Protein 2FI0 (pdb70)

Sequence (79 aa):
VVMDNIIDVSIPVAEVVDKHPEVLEILVELGFKPLANPLMRNTVGRKVSLKQGSKLAGTPMDKIVRTLEANGYEVIGL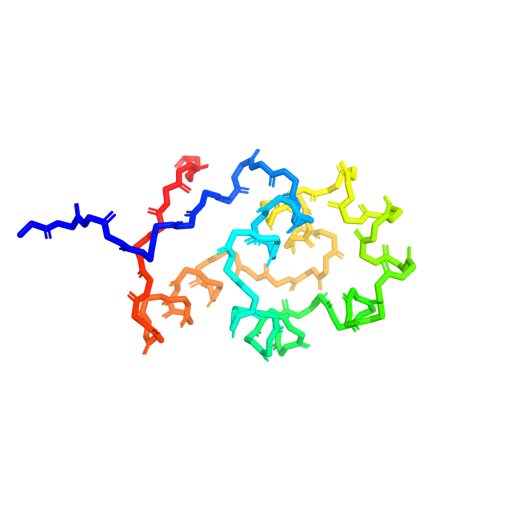D

Structure (mmCIF, N/CA/C/O backbone):
data_2FI0
#
_entry.id   2FI0
#
_cell.length_a   92.420
_cell.length_b   92.420
_cell.length_c   41.343
_cell.angle_alpha   90.00
_cell.angle_beta   90.00
_cell.angle_gamma   120.00
#
_symmetry.space_group_name_H-M   'H 3'
#
loop_
_entity.id
_entity.type
_entity.pdbx_description
1 polymer 'conserved domain protein'
2 water water
#
loop_
_atom_site.group_PDB
_atom_site.id
_atom_site.type_symbol
_atom_site.label_atom_id
_atom_site.label_alt_id
_atom_site.label_comp_id
_atom_site.label_asym_id
_atom_site.label_entity_id
_atom_site.label_seq_id
_atom_site.pdbx_PDB_ins_code
_atom_site.Cartn_x
_atom_site.Cartn_y
_atom_site.Cartn_z
_atom_site.occupancy
_atom_site.B_iso_or_equiv
_atom_site.auth_seq_id
_atom_site.auth_comp_id
_atom_site.auth_asym_id
_atom_site.auth_atom_id
_atom_site.pdbx_PDB_model_num
ATOM 1 N N . VAL A 1 3 ? 19.179 -2.447 20.185 1.00 59.19 3 VAL A N 1
ATOM 2 C CA . VAL A 1 3 ? 19.910 -1.891 19.003 1.00 59.23 3 VAL A CA 1
ATOM 3 C C . VAL A 1 3 ? 20.561 -0.539 19.312 1.00 59.14 3 VAL A C 1
ATOM 4 O O . VAL A 1 3 ? 20.075 0.224 20.153 1.00 59.27 3 VAL A O 1
ATOM 8 N N . VAL A 1 4 ? 21.654 -0.240 18.619 1.00 58.90 4 VAL A N 1
ATOM 9 C CA . VAL A 1 4 ? 22.327 1.038 18.804 1.00 58.71 4 VAL A CA 1
ATOM 10 C C . VAL A 1 4 ? 21.683 2.098 17.912 1.00 58.46 4 VAL A C 1
ATOM 11 O O . VAL A 1 4 ? 21.435 1.881 16.722 1.00 58.38 4 VAL A O 1
ATOM 15 N N . MET A 1 5 ? 21.400 3.237 18.525 1.00 58.05 5 MET A N 1
ATOM 16 C CA . MET A 1 5 ? 20.602 4.282 17.906 1.00 57.82 5 MET A CA 1
ATOM 17 C C . MET A 1 5 ? 21.191 5.663 18.186 1.00 57.53 5 MET A C 1
ATOM 18 O O . MET A 1 5 ? 21.225 6.529 17.315 1.00 57.44 5 MET A O 1
ATOM 23 N N . ASP A 1 6 ? 21.647 5.850 19.418 1.00 57.06 6 ASP A N 1
ATOM 24 C CA . ASP A 1 6 ? 22.175 7.114 19.873 1.00 56.44 6 ASP A CA 1
ATOM 25 C C . ASP A 1 6 ? 23.647 6.916 20.232 1.00 55.10 6 ASP A C 1
ATOM 26 O O . ASP A 1 6 ? 24.134 5.779 20.339 1.00 55.33 6 ASP A O 1
ATOM 31 N N . ASN A 1 7 ? 24.348 8.024 20.408 1.00 52.87 7 ASN A N 1
ATOM 32 C CA . ASN A 1 7 ? 25.725 8.003 20.900 1.00 51.51 7 ASN A CA 1
ATOM 33 C C . ASN A 1 7 ? 26.715 7.284 19.965 1.00 49.65 7 ASN A C 1
ATOM 34 O O . ASN A 1 7 ? 27.618 6.603 20.406 1.00 48.93 7 ASN A O 1
ATOM 39 N N . ILE A 1 8 ? 26.545 7.495 18.664 1.00 47.57 8 ILE A N 1
ATOM 40 C CA . ILE A 1 8 ? 27.428 6.944 17.645 1.00 46.42 8 ILE A CA 1
ATOM 41 C C . ILE A 1 8 ? 28.455 8.024 17.295 1.00 45.49 8 ILE A C 1
ATOM 42 O O . ILE A 1 8 ? 28.085 9.168 17.031 1.00 44.57 8 ILE A O 1
ATOM 47 N N . ILE A 1 9 ? 29.732 7.653 17.315 1.00 44.25 9 ILE A N 1
ATOM 48 C CA . ILE A 1 9 ? 30.825 8.562 17.007 1.00 44.49 9 ILE A CA 1
ATOM 49 C C . ILE A 1 9 ? 31.602 8.032 15.812 1.00 43.58 9 ILE A C 1
ATOM 50 O O . ILE A 1 9 ? 32.057 6.901 15.805 1.00 42.16 9 ILE A O 1
ATOM 55 N N . ASP A 1 10 ? 31.717 8.871 14.794 1.00 43.67 10 ASP A N 1
ATOM 56 C CA . ASP A 1 10 ? 32.439 8.543 13.584 1.00 43.88 10 ASP A CA 1
ATOM 57 C C . ASP A 1 10 ? 33.833 9.176 13.708 1.00 44.10 10 ASP A C 1
ATOM 58 O O . ASP A 1 10 ? 33.963 10.394 13.839 1.00 44.04 10 ASP A O 1
ATOM 63 N N . VAL A 1 11 ? 34.871 8.342 13.691 1.00 44.00 11 VAL A N 1
ATOM 64 C CA . VAL A 1 11 ? 36.234 8.836 13.872 1.00 44.15 11 VAL A CA 1
ATOM 65 C C . VAL A 1 11 ? 36.813 9.345 12.550 1.00 44.09 11 VAL A C 1
ATOM 66 O O . VAL A 1 11 ? 37.946 9.806 12.515 1.00 43.26 11 VAL A O 1
ATOM 70 N N . SER A 1 12 ? 36.034 9.254 11.471 1.00 44.43 12 SER A N 1
ATOM 71 C CA . SER A 1 12 ? 36.497 9.658 10.149 1.00 45.08 12 SER A CA 1
ATOM 72 C C . SER A 1 12 ? 36.004 11.019 9.688 1.00 45.27 12 SER A C 1
ATOM 73 O O . SER A 1 12 ? 36.346 11.430 8.597 1.00 46.46 12 SER A O 1
ATOM 76 N N . ILE A 1 13 ? 35.218 11.715 10.504 1.00 45.57 13 ILE A N 1
ATOM 77 C CA . ILE A 1 13 ? 34.703 13.042 10.167 1.00 45.58 13 ILE A CA 1
ATOM 78 C C . ILE A 1 13 ? 35.404 14.096 11.049 1.00 46.02 13 ILE A C 1
ATOM 79 O O . ILE A 1 13 ? 36.004 13.744 12.063 1.00 46.15 13 ILE A O 1
ATOM 84 N N . PRO A 1 14 ? 35.343 15.386 10.662 1.00 46.26 14 PRO A N 1
ATOM 85 C CA . PRO A 1 14 ? 36.011 16.430 11.451 1.00 46.49 14 PRO A CA 1
ATOM 86 C C . PRO A 1 14 ? 35.610 16.458 12.926 1.00 46.48 14 PRO A C 1
ATOM 87 O O . PRO A 1 14 ? 34.446 16.295 13.247 1.00 46.49 14 PRO A O 1
ATOM 91 N N . VAL A 1 15 ? 36.578 16.668 13.811 1.00 46.87 15 VAL A N 1
ATOM 92 C CA . VAL A 1 15 ? 36.317 16.612 15.251 1.00 47.71 15 VAL A CA 1
ATOM 93 C C . VAL A 1 15 ? 35.225 17.609 15.688 1.00 47.55 15 VAL A C 1
ATOM 94 O O . VAL A 1 15 ? 34.422 17.311 16.581 1.00 46.93 15 VAL A O 1
ATOM 98 N N . ALA A 1 16 ? 35.183 18.768 15.043 1.00 47.51 16 ALA A N 1
ATOM 99 C CA . ALA A 1 16 ? 34.132 19.763 15.314 1.00 47.97 16 ALA A CA 1
ATOM 100 C C . ALA A 1 16 ? 32.706 19.220 15.081 1.00 48.05 16 ALA A C 1
ATOM 101 O O . ALA A 1 16 ? 31.788 19.525 15.851 1.00 47.74 16 ALA A O 1
ATOM 103 N N . GLU A 1 17 ? 32.523 18.436 14.019 1.00 47.87 17 GLU A N 1
ATOM 104 C CA . GLU A 1 17 ? 31.221 17.835 13.730 1.00 48.06 17 GLU A CA 1
ATOM 105 C C . GLU A 1 17 ? 30.818 16.824 14.809 1.00 47.41 17 GLU A C 1
ATOM 106 O O . GLU A 1 17 ? 29.645 16.712 15.178 1.00 47.07 17 GLU A O 1
ATOM 112 N N . VAL A 1 18 ? 31.799 16.080 15.295 1.00 46.61 18 VAL A N 1
ATOM 113 C CA . VAL A 1 18 ? 31.567 15.163 16.391 1.00 46.66 18 VAL A CA 1
ATOM 114 C C . VAL A 1 18 ? 31.068 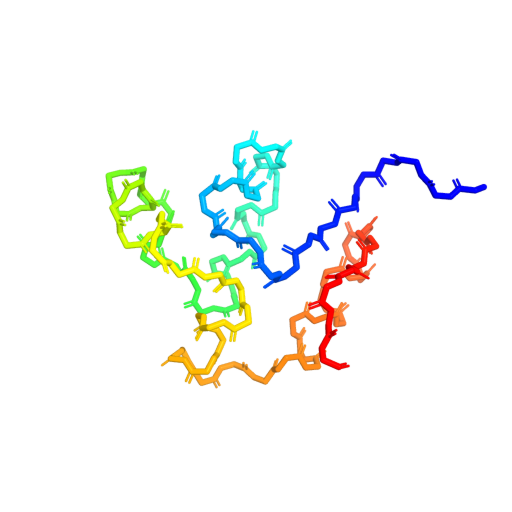15.948 17.615 1.00 46.27 18 VAL A C 1
ATOM 115 O O . VAL A 1 18 ? 30.063 15.594 18.204 1.00 45.10 18 VAL A O 1
ATOM 119 N N . VAL A 1 19 ? 31.767 17.025 17.968 1.00 46.61 19 VAL A N 1
ATOM 120 C CA . VAL A 1 19 ? 31.495 17.743 19.212 1.00 46.82 19 VAL A CA 1
ATOM 121 C C . VAL A 1 19 ? 30.165 18.505 19.138 1.00 47.07 19 VAL A C 1
ATOM 122 O O . VAL A 1 19 ? 29.442 18.571 20.126 1.00 46.44 19 VAL A O 1
ATOM 126 N N . ASP A 1 20 ? 29.856 19.054 17.964 1.00 47.58 20 ASP A N 1
ATOM 127 C CA . ASP A 1 20 ? 28.566 19.678 17.709 1.00 48.32 20 ASP A CA 1
ATOM 128 C C . ASP A 1 20 ? 27.409 18.713 17.943 1.00 48.48 20 ASP A C 1
ATOM 129 O O . ASP A 1 20 ? 26.401 19.079 18.538 1.00 47.49 20 ASP A O 1
ATOM 134 N N . LYS A 1 21 ? 27.561 17.474 17.478 1.00 48.55 21 LYS A N 1
ATOM 135 C CA . LYS A 1 21 ? 26.512 16.481 17.656 1.00 48.52 21 LYS A CA 1
ATOM 136 C C . LYS A 1 21 ? 26.486 15.952 19.091 1.00 48.02 21 LYS A C 1
ATOM 137 O O . LYS A 1 21 ? 25.411 15.697 19.634 1.00 47.50 21 LYS A O 1
ATOM 143 N N . HIS A 1 22 ? 27.660 15.812 19.705 1.00 47.44 22 HIS A N 1
ATOM 144 C CA . HIS A 1 22 ? 27.780 15.265 21.059 1.00 47.54 22 HIS A CA 1
ATOM 145 C C . HIS A 1 22 ? 28.567 16.198 21.994 1.00 47.27 22 HIS A C 1
ATOM 146 O O . HIS A 1 22 ? 29.736 15.916 22.286 1.00 46.73 22 HIS A O 1
ATOM 153 N N . PRO A 1 23 ? 27.944 17.304 22.470 1.00 47.14 23 PRO A N 1
ATOM 154 C CA . PRO A 1 23 ? 28.678 18.256 23.331 1.00 47.24 23 PRO A CA 1
ATOM 155 C C . PRO A 1 23 ? 29.333 17.602 24.557 1.00 47.09 23 PRO A C 1
ATOM 156 O O . PRO A 1 23 ? 30.428 17.986 24.950 1.00 46.32 23 PRO A O 1
ATOM 160 N N . GLU A 1 24 ? 28.672 16.597 25.119 1.00 47.49 24 GLU A N 1
ATOM 161 C CA . GLU A 1 24 ? 29.180 15.841 26.284 1.00 47.80 24 GLU A CA 1
ATOM 162 C C . GLU A 1 24 ? 30.483 15.072 26.026 1.00 47.55 24 GLU A C 1
ATOM 163 O O . GLU A 1 24 ? 31.186 14.707 26.974 1.00 48.05 24 GLU A O 1
ATOM 169 N N . VAL A 1 25 ? 30.795 14.785 24.766 1.00 46.95 25 VAL A N 1
ATOM 170 C CA . VAL A 1 25 ? 32.007 14.027 24.459 1.00 46.44 25 VAL A CA 1
ATOM 171 C C . VAL A 1 25 ? 33.276 14.885 24.563 1.00 46.16 25 VAL A C 1
ATOM 172 O O . VAL A 1 25 ? 34.366 14.337 24.664 1.00 45.06 25 VAL A O 1
ATOM 176 N N . LEU A 1 26 ? 33.138 16.216 24.566 1.00 46.01 26 LEU A N 1
ATOM 177 C CA . LEU A 1 26 ? 34.309 17.106 24.626 1.00 46.37 26 LEU A CA 1
ATOM 178 C C . LEU A 1 26 ? 35.176 16.848 25.869 1.00 46.53 26 LEU A C 1
ATOM 179 O O . LEU A 1 26 ? 36.398 16.777 25.774 1.00 46.52 26 LEU A O 1
ATOM 184 N N . GLU A 1 27 ? 34.532 16.680 27.019 1.00 47.09 27 GLU A N 1
ATOM 185 C CA . GLU A 1 27 ? 35.214 16.390 28.287 1.00 47.38 27 GLU A CA 1
ATOM 186 C C . GLU A 1 27 ? 36.079 15.118 28.212 1.00 47.51 27 GLU A C 1
ATOM 187 O O . GLU A 1 27 ? 37.115 15.008 28.886 1.00 47.59 27 GLU A O 1
ATOM 193 N N . ILE A 1 28 ? 35.641 14.163 27.395 1.00 47.31 28 ILE A N 1
ATOM 194 C CA . ILE A 1 28 ? 36.391 12.941 27.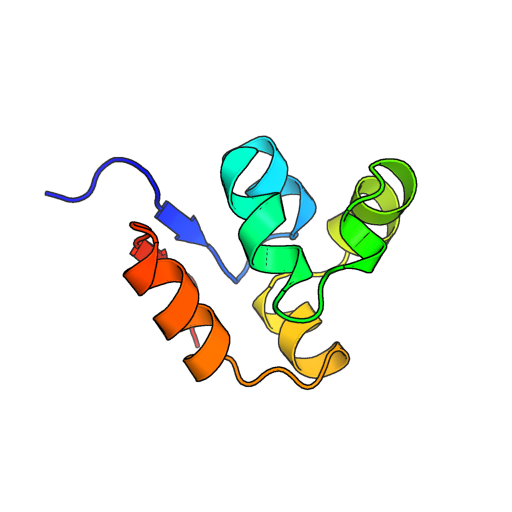182 1.00 47.26 28 ILE A CA 1
ATOM 195 C C . ILE A 1 28 ? 37.569 13.198 26.255 1.00 46.80 28 ILE A C 1
ATOM 196 O O . ILE A 1 28 ? 38.685 12.796 26.555 1.00 46.68 28 ILE A O 1
ATOM 201 N N . LEU A 1 29 ? 37.310 13.870 25.137 1.00 46.66 29 LEU A N 1
ATOM 202 C CA . LEU A 1 29 ? 38.334 14.122 24.121 1.00 46.75 29 LEU A CA 1
ATOM 203 C C . LEU A 1 29 ? 39.530 14.935 24.637 1.00 46.60 29 LEU A C 1
ATOM 204 O O . LEU A 1 29 ? 40.659 14.682 24.215 1.00 45.85 29 LEU A O 1
ATOM 209 N N . VAL A 1 30 ? 39.296 15.890 25.545 1.00 46.72 30 VAL A N 1
ATOM 210 C CA . VAL A 1 30 ? 40.392 16.715 26.070 1.00 47.13 30 VAL A CA 1
ATOM 211 C C . VAL A 1 30 ? 41.347 15.912 26.947 1.00 47.25 30 VAL A C 1
ATOM 212 O O . VAL A 1 30 ? 42.497 16.313 27.152 1.00 47.01 30 VAL A O 1
ATOM 216 N N . GLU A 1 31 ? 40.867 14.783 27.462 1.00 47.75 31 GLU A N 1
ATOM 217 C CA . GLU A 1 31 ? 41.714 13.836 28.182 1.00 48.27 31 GLU A CA 1
ATOM 218 C C . GLU A 1 31 ? 42.395 12.829 27.241 1.00 48.46 31 GLU A C 1
ATOM 219 O O . GLU A 1 31 ? 43.151 11.987 27.706 1.00 48.73 31 GLU A O 1
ATOM 225 N N . LEU A 1 32 ? 42.137 12.922 25.934 1.00 48.51 32 LEU A N 1
ATOM 226 C CA . LEU A 1 32 ? 42.691 11.982 24.948 1.00 48.64 32 LEU A CA 1
ATOM 227 C C . LEU A 1 32 ? 43.585 12.667 23.896 1.00 48.80 32 LEU A C 1
ATOM 228 O O . LEU A 1 32 ? 43.806 12.129 22.805 1.00 49.11 32 LEU A O 1
ATOM 233 N N . GLY A 1 33 ? 44.095 13.844 24.229 1.00 48.82 33 GLY A N 1
ATOM 234 C CA . GLY A 1 33 ? 45.030 14.570 23.358 1.00 48.92 33 GLY A CA 1
ATOM 235 C C . GLY A 1 33 ? 44.406 15.680 22.530 1.00 48.60 33 GLY A C 1
ATOM 236 O O . GLY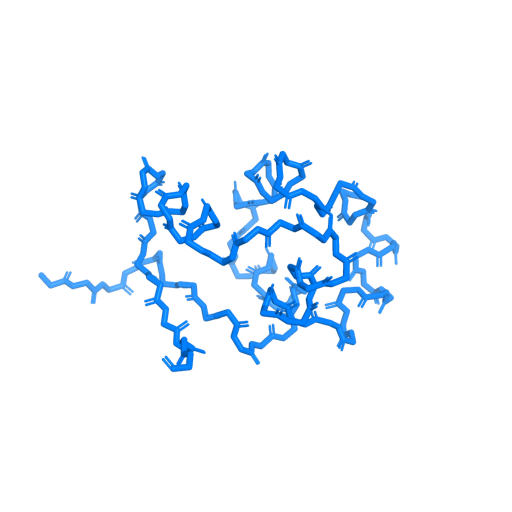 A 1 33 ? 45.044 16.216 21.631 1.00 48.42 33 GLY A O 1
ATOM 237 N N . PHE A 1 34 ? 43.156 16.018 22.818 1.00 48.66 34 PHE A N 1
ATOM 238 C CA . PHE A 1 34 ? 42.428 17.027 22.043 1.00 49.11 34 PHE A CA 1
ATOM 239 C C . PHE A 1 34 ? 42.116 18.248 22.894 1.00 49.09 34 PHE A C 1
ATOM 240 O O . PHE A 1 34 ? 41.157 18.976 22.624 1.00 49.41 34 PHE A O 1
ATOM 248 N N . LYS A 1 35 ? 42.952 18.501 23.896 1.00 49.36 35 LYS A N 1
ATOM 249 C CA . LYS A 1 35 ? 42.616 19.508 24.900 1.00 49.64 35 LYS A CA 1
ATOM 250 C C . LYS A 1 35 ? 42.695 20.958 24.399 1.00 49.52 35 LYS A C 1
ATOM 251 O O . LYS A 1 35 ? 41.979 21.818 24.927 1.00 49.18 35 LYS A O 1
ATOM 257 N N . PRO A 1 36 ? 43.537 21.237 23.373 1.00 49.65 36 PRO A N 1
ATOM 258 C CA . PRO A 1 36 ? 43.424 22.562 22.753 1.00 49.79 36 PRO A CA 1
ATOM 259 C C . PRO A 1 36 ? 42.046 22.808 22.132 1.00 49.83 36 PRO A C 1
ATOM 260 O O . PRO A 1 36 ? 41.652 23.946 21.943 1.00 50.27 36 PRO A O 1
ATOM 264 N N . LEU A 1 37 ? 41.307 21.755 21.827 1.00 49.74 37 LEU A N 1
ATOM 265 C CA . LEU A 1 37 ? 39.996 21.943 21.222 1.00 49.94 37 LEU A CA 1
ATOM 266 C C . LEU A 1 37 ? 38.897 22.187 22.264 1.00 49.47 37 LEU A C 1
ATOM 267 O O . LEU A 1 37 ? 37.736 22.250 21.903 1.00 49.45 37 LEU A O 1
ATOM 272 N N . ALA A 1 38 ? 39.258 22.310 23.545 1.00 48.98 38 ALA A N 1
ATOM 273 C CA . ALA A 1 38 ? 38.299 22.717 24.584 1.00 48.83 38 ALA A CA 1
ATOM 274 C C . ALA A 1 38 ? 37.743 24.094 24.254 1.00 48.60 38 ALA A C 1
ATOM 275 O O . ALA A 1 38 ? 36.547 24.348 24.417 1.00 49.27 38 ALA A O 1
ATOM 277 N N . ASN A 1 39 ? 38.632 24.983 23.811 1.00 47.98 39 ASN A N 1
ATOM 278 C CA . ASN A 1 39 ? 38.257 26.321 23.383 1.00 47.36 39 ASN A CA 1
ATOM 279 C C . ASN A 1 39 ? 37.560 26.274 22.012 1.00 46.66 39 ASN A C 1
ATOM 280 O O . ASN A 1 39 ? 38.111 25.709 21.056 1.00 46.43 39 ASN A O 1
ATOM 285 N N . PRO A 1 40 ? 36.341 26.855 21.916 1.00 45.89 40 PRO A N 1
ATOM 286 C CA . PRO A 1 40 ? 35.566 26.864 20.675 1.00 45.51 40 PRO A CA 1
ATOM 287 C C . PRO A 1 40 ? 36.299 27.419 19.464 1.00 45.00 40 PRO A C 1
ATOM 288 O O . PRO A 1 40 ? 36.160 26.875 18.377 1.00 44.66 40 PRO A O 1
ATOM 292 N N . LEU A 1 41 ? 37.047 28.509 19.644 1.00 44.89 41 LEU A N 1
ATOM 293 C CA . LEU A 1 41 ? 37.779 29.121 18.541 1.00 44.99 41 LEU A CA 1
ATOM 294 C C . LEU A 1 41 ? 38.777 28.120 17.944 1.00 44.79 41 LEU A C 1
ATOM 295 O O . LEU A 1 41 ? 38.823 27.957 16.726 1.00 43.98 41 LEU A O 1
ATOM 300 N N . MET A 1 42 ? 39.537 27.436 18.803 1.00 45.19 42 MET A N 1
ATOM 301 C CA . MET A 1 42 ? 40.489 26.408 18.345 1.00 45.75 42 MET A CA 1
ATOM 302 C C . MET A 1 42 ? 39.763 25.224 17.716 1.00 46.32 42 MET A C 1
ATOM 303 O O . MET A 1 42 ? 40.118 24.776 16.629 1.00 46.38 42 MET A O 1
ATOM 308 N N . ARG A 1 43 ? 38.751 24.710 18.410 1.00 46.92 43 ARG A N 1
ATOM 309 C CA . ARG A 1 43 ? 37.983 23.581 17.901 1.00 47.41 43 ARG A CA 1
ATOM 310 C C . ARG A 1 43 ? 37.310 23.885 16.559 1.00 47.89 43 ARG A C 1
ATOM 311 O O . ARG A 1 43 ? 37.186 23.000 15.712 1.00 48.19 43 ARG A O 1
ATOM 319 N N . ASN A 1 44 ? 36.872 25.121 16.356 1.00 47.83 44 ASN A N 1
ATOM 320 C CA . ASN A 1 44 ? 36.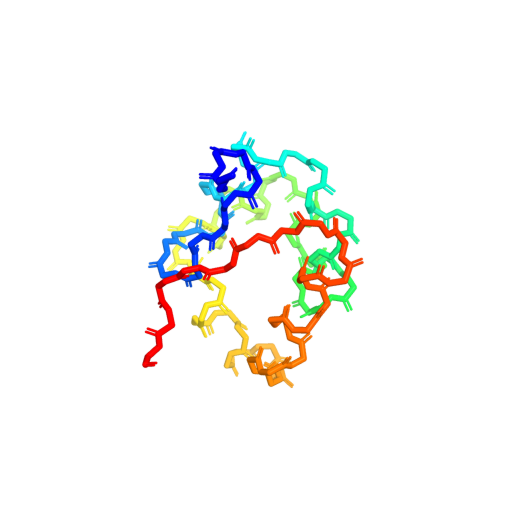220 25.468 15.096 1.00 48.43 44 ASN A CA 1
ATOM 321 C C . ASN A 1 44 ? 37.184 25.988 14.022 1.00 48.88 44 ASN A C 1
ATOM 322 O O . ASN A 1 44 ? 36.744 26.449 12.964 1.00 48.85 44 ASN A O 1
ATOM 327 N N . THR A 1 45 ? 38.488 25.898 14.301 1.00 49.34 45 THR A N 1
ATOM 328 C CA . THR A 1 45 ? 39.536 26.146 13.306 1.00 49.96 45 THR A CA 1
ATOM 329 C C . THR A 1 45 ? 40.262 24.823 12.993 1.00 50.42 45 THR A C 1
ATOM 330 O O . THR A 1 45 ? 39.959 24.170 11.985 1.00 50.23 45 THR A O 1
ATOM 334 N N . VAL A 1 46 ? 41.184 24.409 13.865 1.00 51.03 46 VAL A N 1
ATOM 335 C CA . VAL A 1 46 ? 41.900 23.137 13.658 1.00 51.20 46 VAL A CA 1
ATOM 336 C C . VAL A 1 46 ? 40.951 21.929 13.624 1.00 51.20 46 VAL A C 1
ATOM 337 O O . VAL A 1 46 ? 41.142 21.022 12.809 1.00 51.20 46 VAL A O 1
ATOM 341 N N . GLY A 1 47 ? 39.936 21.936 14.488 1.00 51.10 47 GLY A N 1
ATOM 342 C CA . GLY A 1 47 ? 38.964 20.836 14.594 1.00 51.18 47 GLY A CA 1
ATOM 343 C C . GLY A 1 47 ? 38.041 20.654 13.394 1.00 51.14 47 GLY A C 1
ATOM 344 O O . GLY A 1 47 ? 37.402 19.606 13.255 1.00 51.36 47 GLY A O 1
ATOM 345 N N . ARG A 1 48 ? 37.964 21.654 12.514 1.00 51.17 48 ARG A N 1
ATOM 346 C CA . ARG A 1 48 ? 37.220 21.482 11.260 1.00 51.17 48 ARG A CA 1
ATOM 347 C C . ARG A 1 48 ? 38.090 20.818 10.156 1.00 50.62 48 ARG A C 1
ATOM 348 O O . ARG A 1 48 ? 37.576 20.325 9.150 1.00 50.05 48 ARG A O 1
ATOM 356 N N . LYS A 1 49 ? 39.401 20.777 10.374 1.00 50.35 49 LYS A N 1
ATOM 357 C CA . LYS A 1 49 ? 40.333 20.170 9.428 1.00 50.15 49 LYS A CA 1
ATOM 358 C C . LYS A 1 49 ? 40.746 18.749 9.816 1.00 49.83 49 LYS A C 1
ATOM 359 O O . LYS A 1 49 ? 41.192 17.970 8.961 1.00 50.31 49 LYS A O 1
ATOM 365 N N . VAL A 1 50 ? 40.640 18.412 11.097 1.00 48.95 50 VAL A N 1
ATOM 366 C CA . VAL A 1 50 ? 41.186 17.148 11.577 1.00 48.56 50 VAL A CA 1
ATOM 367 C C . VAL A 1 50 ? 40.073 16.249 12.127 1.00 47.64 50 VAL A C 1
ATOM 368 O O . VAL A 1 50 ? 39.196 16.708 12.850 1.00 46.75 50 VAL A O 1
ATOM 372 N N . SER A 1 51 ? 40.099 14.975 11.750 1.00 46.86 51 SER A N 1
ATOM 373 C CA . SER A 1 51 ? 39.211 13.978 12.342 1.00 46.66 51 SER A CA 1
ATOM 374 C C . SER A 1 51 ? 39.850 13.377 13.585 1.00 46.65 51 SER A C 1
ATOM 375 O O . SER A 1 51 ? 41.010 13.672 13.901 1.00 46.47 51 SER A O 1
ATOM 378 N N . LEU A 1 52 ? 39.107 12.535 14.299 1.00 46.50 52 LEU A N 1
ATOM 379 C CA . LEU A 1 52 ? 39.686 11.813 15.446 1.00 47.02 52 LEU A CA 1
ATOM 380 C C . LEU A 1 52 ? 40.795 10.876 15.007 1.00 46.80 52 LEU A C 1
ATOM 381 O O . LEU A 1 52 ? 41.785 10.692 15.711 1.00 46.69 52 LEU A O 1
ATOM 386 N N . LYS A 1 53 ? 40.621 10.280 13.839 1.00 46.74 53 LYS A N 1
ATOM 387 C CA . LYS A 1 53 ? 41.627 9.384 13.293 1.00 47.43 53 LYS A CA 1
ATOM 388 C C . LYS A 1 53 ? 42.914 10.156 12.959 1.00 46.99 53 LYS A C 1
ATOM 389 O O . LYS A 1 53 ? 43.992 9.746 13.352 1.00 46.04 53 LYS A O 1
ATOM 395 N N . GLN A 1 54 ? 42.781 11.276 12.249 1.00 47.37 54 GLN A N 1
ATOM 396 C CA . GLN A 1 54 ? 43.923 12.149 11.923 1.00 47.92 54 GLN A CA 1
ATOM 397 C C . GLN A 1 54 ? 44.535 12.764 13.188 1.00 47.82 54 GLN A C 1
ATOM 398 O O . GLN A 1 54 ? 45.746 12.714 13.407 1.00 47.48 54 GLN A O 1
ATOM 404 N N . GLY A 1 55 ? 43.678 13.323 14.026 1.00 48.22 55 GLY A N 1
ATOM 405 C CA . GLY A 1 55 ? 44.087 13.922 15.280 1.00 49.09 55 GLY A CA 1
ATOM 406 C C . GLY A 1 55 ? 44.840 13.004 16.223 1.00 49.79 55 GLY A C 1
ATOM 407 O O . GLY A 1 55 ? 45.780 13.443 16.884 1.00 50.07 55 GLY A O 1
ATOM 408 N N . SER A 1 56 ? 44.439 11.739 16.295 1.00 50.30 56 SER A N 1
ATOM 409 C CA . SER A 1 56 ? 45.098 10.774 17.175 1.00 50.96 56 SER A CA 1
ATOM 410 C C . SER A 1 56 ? 46.554 10.520 16.768 1.00 51.46 56 SER A C 1
ATOM 411 O O . SER A 1 56 ? 47.440 10.348 17.619 1.00 51.45 56 SER A O 1
ATOM 414 N N . LYS A 1 57 ? 46.789 10.485 15.462 1.00 51.63 57 LYS A N 1
ATOM 415 C CA . LYS A 1 57 ? 48.125 10.332 14.919 1.00 51.90 57 LYS A CA 1
ATOM 416 C C . LYS A 1 57 ? 48.985 11.561 15.237 1.00 51.49 57 LYS A C 1
ATOM 417 O O . LYS A 1 57 ? 50.136 11.428 15.633 1.00 51.47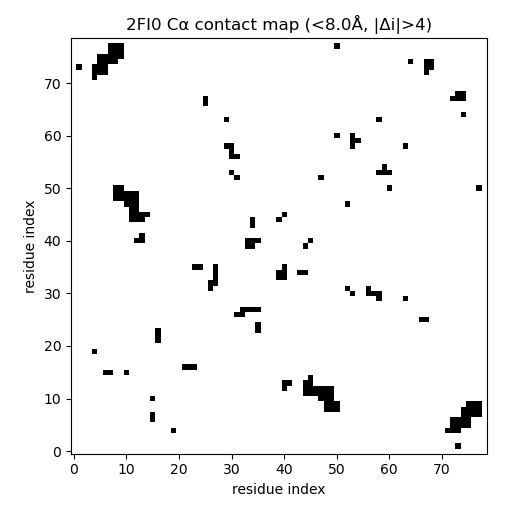 57 LYS A O 1
ATOM 423 N N . LEU A 1 58 ? 48.406 12.749 15.100 1.00 51.18 58 LEU A N 1
ATOM 424 C CA . LEU A 1 58 ? 49.100 13.984 15.457 1.00 51.17 58 LEU A CA 1
ATOM 425 C C . LEU A 1 58 ? 49.348 14.099 16.965 1.00 50.98 58 LEU A C 1
ATOM 426 O O . LEU A 1 58 ? 50.425 14.519 17.381 1.00 51.30 58 LEU A O 1
ATOM 431 N N . ALA A 1 59 ? 48.369 13.723 17.782 1.00 50.77 59 ALA A N 1
ATOM 432 C CA . ALA A 1 59 ? 48.506 13.844 19.242 1.00 50.80 59 ALA A CA 1
ATOM 433 C C . ALA A 1 59 ? 49.315 12.710 19.869 1.00 50.76 59 ALA A C 1
ATOM 434 O O . ALA A 1 59 ? 49.656 12.771 21.053 1.00 50.95 59 ALA A O 1
ATOM 436 N N . GLY A 1 60 ? 49.619 11.682 19.080 1.00 50.41 60 GLY A N 1
ATOM 437 C CA . GLY A 1 60 ? 50.301 10.500 19.582 1.00 50.21 60 GLY A CA 1
ATOM 438 C C . GLY A 1 60 ? 49.479 9.686 20.565 1.00 50.00 60 GLY A C 1
ATOM 439 O O . GLY A 1 60 ? 50.051 9.055 21.455 1.00 50.08 60 GLY A O 1
ATOM 440 N N . THR A 1 61 ? 48.149 9.718 20.415 1.00 49.60 61 THR A N 1
ATOM 441 C CA . THR A 1 61 ? 47.242 8.850 21.169 1.00 49.35 61 THR A CA 1
ATOM 442 C C . THR A 1 61 ? 46.853 7.651 20.288 1.00 48.84 61 THR A C 1
ATOM 443 O O . THR A 1 61 ? 46.276 7.838 19.212 1.00 48.79 61 THR A O 1
ATOM 447 N N . PRO A 1 62 ? 47.161 6.422 20.733 1.00 48.34 62 PRO A N 1
ATOM 448 C CA . PRO A 1 62 ? 46.767 5.248 19.946 1.00 48.08 62 PRO A CA 1
ATOM 449 C C . PRO A 1 62 ? 45.256 5.171 19.758 1.00 47.22 62 PRO A C 1
ATOM 450 O O . PRO A 1 62 ? 44.506 5.459 20.686 1.00 45.96 62 PRO A O 1
ATOM 454 N N . MET A 1 63 ? 44.815 4.810 18.558 1.00 47.68 63 MET A N 1
ATOM 455 C CA . MET A 1 63 ? 43.379 4.706 18.290 1.00 47.96 63 MET A CA 1
ATOM 456 C C . MET A 1 63 ? 42.687 3.738 19.239 1.00 47.76 63 MET A C 1
ATOM 457 O O . MET A 1 63 ? 41.580 4.006 19.678 1.00 47.95 63 MET A O 1
ATOM 462 N N . ASP A 1 64 ? 43.326 2.619 19.559 1.00 47.24 64 ASP A N 1
ATOM 463 C CA . ASP A 1 64 ? 42.727 1.669 20.502 1.00 47.29 64 ASP A CA 1
ATOM 464 C C . ASP A 1 64 ? 42.368 2.325 21.844 1.00 46.20 64 ASP A C 1
ATOM 465 O O . ASP A 1 64 ? 41.348 2.010 22.431 1.00 45.56 64 ASP A O 1
ATOM 470 N N . LYS A 1 65 ? 43.210 3.236 22.318 1.00 45.27 65 LYS A N 1
ATOM 471 C CA . LYS A 1 65 ? 42.966 3.962 23.561 1.00 44.99 65 LYS A CA 1
ATOM 472 C C . LYS A 1 65 ? 41.706 4.828 23.426 1.00 44.35 65 LYS A C 1
ATOM 473 O O . LYS A 1 65 ? 40.875 4.855 24.323 1.00 43.61 65 LYS A O 1
ATOM 479 N N . ILE A 1 66 ? 41.572 5.513 22.293 1.00 43.70 66 ILE A N 1
ATOM 480 C CA . ILE A 1 66 ? 40.407 6.337 22.015 1.00 43.91 66 ILE A CA 1
ATOM 481 C C . ILE A 1 66 ? 39.141 5.521 21.900 1.00 43.15 66 ILE A C 1
ATOM 482 O O . ILE A 1 66 ? 38.127 5.897 22.472 1.00 42.64 66 ILE A O 1
ATOM 487 N N . VAL A 1 67 ? 39.202 4.403 21.170 1.00 42.41 67 VAL A N 1
ATOM 488 C CA . VAL A 1 67 ? 38.035 3.540 21.000 1.00 42.01 67 VAL A CA 1
ATOM 489 C C . VAL A 1 67 ? 37.585 2.943 22.338 1.00 41.10 67 VAL A C 1
ATOM 490 O O . VAL A 1 67 ? 36.411 3.002 22.670 1.00 40.54 67 VAL A O 1
ATOM 494 N N . ARG A 1 68 ? 38.526 2.432 23.121 1.00 40.42 6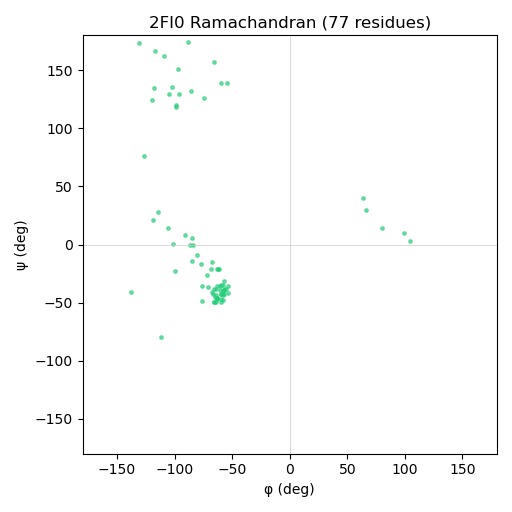8 ARG A N 1
ATOM 495 C CA . ARG A 1 68 ? 38.220 1.878 24.456 1.00 40.07 68 ARG A CA 1
ATOM 496 C C . ARG A 1 68 ? 37.547 2.912 25.356 1.00 39.90 68 ARG A C 1
ATOM 497 O O . ARG A 1 68 ? 36.564 2.633 26.032 1.00 39.61 68 ARG A O 1
ATOM 505 N N . THR A 1 69 ? 38.130 4.099 25.380 1.00 39.76 69 THR A N 1
ATOM 506 C CA . THR A 1 69 ? 37.634 5.185 26.230 1.00 40.22 69 THR A CA 1
ATOM 507 C C . THR A 1 69 ? 36.219 5.594 25.828 1.00 39.85 69 THR A C 1
ATOM 508 O O . THR A 1 69 ? 35.335 5.731 26.678 1.00 39.83 69 THR A O 1
ATOM 512 N N . LEU A 1 70 ? 36.003 5.754 24.529 1.00 39.78 70 LEU A N 1
ATOM 513 C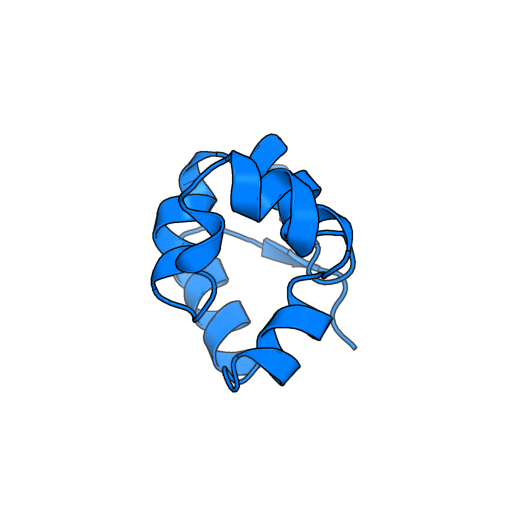 CA . LEU A 1 70 ? 34.689 6.114 24.036 1.00 40.44 70 LEU A CA 1
ATOM 514 C C . LEU A 1 70 ? 33.651 5.048 24.341 1.00 40.40 70 LEU A C 1
ATOM 515 O O . LEU A 1 70 ? 32.568 5.368 24.827 1.00 40.39 70 LEU A O 1
ATOM 520 N N . GLU A 1 71 ? 33.976 3.778 24.080 1.00 41.26 71 GLU A N 1
ATOM 521 C CA . GLU A 1 71 ? 33.076 2.676 24.442 1.00 41.42 71 GLU A CA 1
ATOM 522 C C . GLU A 1 71 ? 32.786 2.624 25.945 1.00 40.82 71 GLU A C 1
ATOM 523 O O . GLU A 1 71 ? 31.653 2.436 26.330 1.00 40.62 71 GLU A O 1
ATOM 529 N N . ALA A 1 72 ? 33.803 2.821 26.778 1.00 40.97 72 ALA A N 1
ATOM 530 C CA . ALA A 1 72 ? 33.636 2.857 28.243 1.00 41.43 72 ALA A CA 1
ATOM 531 C C . ALA A 1 72 ? 32.739 3.991 28.748 1.00 41.56 72 ALA A C 1
ATOM 532 O O . ALA A 1 72 ? 32.267 3.936 29.863 1.00 41.77 72 ALA A O 1
ATOM 534 N N . ASN A 1 73 ? 32.554 5.036 27.952 1.00 42.08 73 ASN A N 1
ATOM 535 C CA . ASN A 1 73 ? 31.694 6.151 28.325 1.00 42.51 73 ASN A CA 1
ATOM 536 C C . ASN A 1 73 ? 30.350 6.149 27.573 1.00 42.93 73 ASN A C 1
ATOM 537 O O . ASN A 1 73 ? 29.626 7.140 27.574 1.00 43.59 73 ASN A O 1
ATOM 542 N N . GLY A 1 74 ? 30.022 5.038 26.929 1.00 43.37 74 GLY A N 1
ATOM 543 C CA . GLY A 1 74 ? 28.685 4.836 26.368 1.00 43.96 74 GLY A CA 1
ATOM 544 C C . GLY A 1 74 ? 28.538 4.977 24.859 1.00 44.50 74 GLY A C 1
ATOM 545 O O . GLY A 1 74 ? 27.428 4.849 24.327 1.00 45.15 74 GLY A O 1
ATOM 546 N N . TYR A 1 75 ? 29.636 5.210 24.156 1.00 44.33 75 TYR A N 1
ATOM 547 C CA . TYR A 1 75 ? 29.567 5.464 22.727 1.00 44.56 75 TYR A CA 1
ATOM 548 C C . TYR A 1 75 ? 29.848 4.218 21.904 1.00 44.66 75 TYR A C 1
ATOM 549 O O . TYR A 1 75 ? 30.573 3.333 22.324 1.00 45.04 75 TYR A O 1
ATOM 558 N N . GLU A 1 76 ? 29.251 4.179 20.722 1.00 45.17 76 GLU A N 1
ATOM 559 C CA . GLU A 1 76 ? 29.566 3.216 19.698 1.00 45.72 76 GLU A CA 1
ATOM 560 C C . GLU A 1 76 ? 30.376 3.901 18.618 1.00 45.40 76 GLU A C 1
ATOM 561 O O . GLU A 1 76 ? 29.974 4.932 18.109 1.00 44.67 76 GLU A O 1
ATOM 567 N N . VAL A 1 77 ? 31.511 3.305 18.247 1.00 45.22 77 VAL A N 1
ATOM 568 C CA . VAL A 1 77 ? 32.441 3.938 17.349 1.00 45.00 77 VAL A CA 1
ATOM 569 C C . VAL A 1 77 ? 32.340 3.375 15.936 1.00 44.77 77 VAL A C 1
ATOM 570 O O . VAL A 1 77 ? 32.276 2.177 15.753 1.00 44.43 77 VAL A O 1
ATOM 574 N N . ILE A 1 78 ? 32.341 4.250 14.935 1.00 44.46 78 ILE A N 1
ATOM 575 C CA . ILE A 1 78 ? 32.338 3.819 13.539 1.00 44.57 78 ILE A CA 1
ATOM 576 C C . ILE A 1 78 ? 33.418 4.572 12.784 1.00 44.52 78 ILE A C 1
ATOM 577 O O . ILE A 1 78 ? 34.044 5.460 13.340 1.00 44.18 78 ILE A O 1
ATOM 582 N N . GLY A 1 79 ? 33.633 4.203 11.527 1.00 45.06 79 GLY A N 1
ATOM 583 C CA . GLY A 1 79 ? 34.588 4.882 10.662 1.00 46.36 79 GLY A CA 1
ATOM 584 C C . GLY A 1 79 ? 36.051 4.509 10.858 1.00 46.82 79 GLY A C 1
ATOM 585 O O . GLY A 1 79 ? 36.936 5.219 10.381 1.00 46.69 79 GLY A O 1
ATOM 586 N N . LEU A 1 80 ? 36.298 3.419 11.577 1.00 48.11 80 LEU A N 1
ATOM 587 C CA . LEU A 1 80 ? 37.644 2.853 11.764 1.00 49.70 80 LEU A CA 1
ATOM 588 C C . LEU A 1 80 ? 38.234 2.318 10.462 1.00 50.63 80 LEU A C 1
ATOM 589 O O . LEU A 1 80 ? 37.489 1.968 9.549 1.00 50.64 80 LEU A O 1
ATOM 594 N N . ASP A 1 81 ? 39.568 2.224 10.385 1.00 51.91 81 ASP A N 1
ATOM 595 C CA . ASP A 1 81 ? 40.239 1.546 9.254 1.00 52.58 81 ASP A CA 1
ATOM 596 C C . ASP A 1 81 ? 39.996 0.029 9.306 1.00 53.48 81 ASP A C 1
ATOM 597 O O . ASP A 1 81 ? 39.584 -0.516 10.343 1.00 54.36 81 ASP A O 1
#

CATH classification: 1.10.3910.10

Secondary structure (DSSP, 8-state):
---S-EEETTSBHHHHHHH-GGGHHHHTTTT-GGGGSHHHHTTHHHH-BHHHHHHHHT--HHHHHHHHHHTT-EEE---

Organism: Streptococcus pneumoniae (strain ATCC BAA-255 / R6) (NCBI:txid171101)

Nearest PDB structures (foldseek):
  2fi0-assembly1_A  TM=1.013E+00  e=8.560E-14  Streptococcus pneumoniae TIGR4

InterPro domains:
  IPR015077 Domain of unknown function DUF1858 [PF08984] (9-67)
  IPR038062 ScdA-like, N-terminal domain superfamily [G3DSA:1.10.3910.10] (1-81)
  IPR038062 ScdA-like, N-terminal domain superfamily [SSF140683] (4-79)

Radius of gyration: 11.31 Å; Cα contacts (8 Å, |Δi|>4): 98; chains: 1; bounding box: 30×31×19 Å

B-factor: mean 48.99, std 5.97, range [18.78, 77.77]

Foldseek 3Di:
DDDDQEAEQPAQQLVRCVRPVVCLVVVCVQQCVVLVDVVSCVPVSNVHGNVRRCVVSVGDVVNVCVSSVVVPHHYDNDD

Solvent-accessible surface area: 4954 Å² total; per-residue (Å²): 177,81,134,104,68,64,1,32,0,62,56,38,1,1,89,4,7,100,162,15,90,101,0,35,138,25,1,32,142,7,41,9,141,78,8,52,83,77,133,84,29,50,66,55,0,151,174,12,7,0,39,97,4,4,146,146,48,65,20,90,41,108,116,0,25,182,35,0,92,87,80,56,15,74,18,84,30,81,154